Protein AF-A0A135VUE6-F1 (afdb_monomer)

Mean predicted aligned error: 7.76 Å

Foldseek 3Di:
DDPCPDDDPQDKAFEQDFFLFWAFFWDDPDPVRHIYQAAALGFTQFTFHTGCQDPPPSGGDHRDITGGDAPQDKDWHKAFAAAPFKADQFFWWFSHVGPDGRHIGGDDDPDPPDPDCSRVRGTFFGFHDIGDHRDIDITIGRGPRDPDPDD

Nearest PDB structures (foldseek):
  8hdt-assembly1_G  TM=6.388E-01  e=6.327E-03  uncultured cyanophage
  7kmx-assembly1_a-60  TM=5.710E-01  e=3.292E-02  Vibrio phage XM1
  8phs-assembly1_AM  TM=4.945E-01  e=9.823E-03  Borreliella burgdorferi B31
  9b40-assembly1_M  TM=5.211E-01  e=6.368E-02  Pseudomonas virus Pa193

Radius of gyration: 15.14 Å; Cα contacts (8 Å, |Δi|>4): 408; chains: 1; bounding box: 43×34×40 Å

Structure (mmCIF, N/CA/C/O backbone):
data_AF-A0A135VUE6-F1
#
_entry.id   AF-A0A135VUE6-F1
#
loop_
_atom_site.group_PDB
_atom_site.id
_atom_site.type_symbol
_atom_site.label_atom_id
_atom_site.label_alt_id
_atom_site.label_comp_id
_atom_site.label_asym_id
_atom_site.label_entity_id
_atom_site.label_seq_id
_atom_site.pdbx_PDB_ins_code
_atom_site.Cartn_x
_atom_site.Cartn_y
_atom_site.Cartn_z
_atom_site.occupancy
_atom_site.B_iso_or_equiv
_atom_site.auth_seq_id
_atom_site.auth_comp_id
_atom_site.auth_asym_id
_atom_site.auth_atom_id
_atom_site.pdbx_PDB_model_num
ATOM 1 N N . MET A 1 1 ? 25.729 13.513 22.374 1.00 34.44 1 MET A N 1
ATOM 2 C CA . MET A 1 1 ? 24.626 12.578 22.681 1.00 34.44 1 MET A CA 1
ATOM 3 C C . MET A 1 1 ? 23.821 12.394 21.404 1.00 34.44 1 MET A C 1
ATOM 5 O O . MET A 1 1 ? 22.929 13.186 21.144 1.00 34.44 1 MET A O 1
ATOM 9 N N . SER A 1 2 ? 24.222 11.461 20.534 1.00 37.50 2 SER A N 1
ATOM 10 C CA . SER A 1 2 ? 23.448 11.138 19.331 1.00 37.50 2 SER A CA 1
ATOM 11 C C . SER A 1 2 ? 22.332 10.191 19.747 1.00 37.50 2 SER A C 1
ATOM 13 O O . SER A 1 2 ? 22.606 9.055 20.133 1.00 37.50 2 SER A O 1
ATOM 15 N N . GLU A 1 3 ? 21.091 10.656 19.720 1.00 40.81 3 GLU A N 1
ATOM 16 C CA . GLU A 1 3 ? 19.952 9.767 19.892 1.00 40.81 3 GLU A CA 1
ATOM 17 C C . GLU A 1 3 ? 19.967 8.751 18.749 1.00 40.81 3 GLU A C 1
ATOM 19 O O . GLU A 1 3 ? 19.882 9.099 17.568 1.00 40.81 3 GLU A O 1
ATOM 24 N N . VAL A 1 4 ? 20.128 7.481 19.112 1.00 40.72 4 VAL A N 1
ATOM 25 C CA . VAL A 1 4 ? 19.916 6.338 18.230 1.00 40.72 4 VAL A CA 1
ATOM 26 C C . VAL A 1 4 ? 18.436 6.359 17.839 1.00 40.72 4 VAL A C 1
ATOM 28 O O . VAL A 1 4 ? 17.591 5.790 18.519 1.00 40.72 4 VAL A O 1
ATOM 31 N N . ARG A 1 5 ? 18.097 7.053 16.746 1.00 43.50 5 ARG A N 1
ATOM 32 C CA . ARG A 1 5 ? 16.767 7.017 16.107 1.00 43.50 5 ARG A CA 1
ATOM 33 C C . ARG A 1 5 ? 16.573 5.700 15.351 1.00 43.50 5 ARG A C 1
ATOM 35 O O . ARG A 1 5 ? 16.382 5.688 14.139 1.00 43.50 5 ARG A O 1
ATOM 42 N N . GLY A 1 6 ? 16.706 4.580 16.051 1.00 42.84 6 GLY A N 1
ATOM 43 C CA . GLY 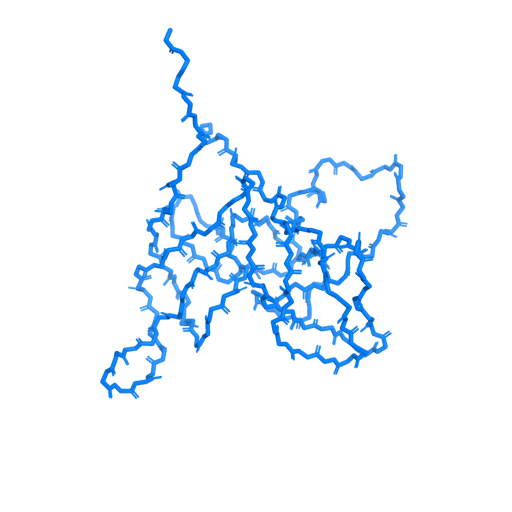A 1 6 ? 16.897 3.282 15.413 1.00 42.84 6 GLY A CA 1
ATOM 44 C C . GLY A 1 6 ? 16.404 2.104 16.233 1.00 42.84 6 GLY A C 1
ATOM 45 O O . GLY A 1 6 ? 17.160 1.162 16.402 1.00 42.84 6 GLY A O 1
ATOM 46 N N . ALA A 1 7 ? 15.177 2.167 16.749 1.00 37.31 7 ALA A N 1
ATOM 47 C CA . ALA A 1 7 ? 14.288 1.029 17.015 1.00 37.31 7 ALA A CA 1
ATOM 48 C C . ALA A 1 7 ? 12.977 1.583 17.611 1.00 37.31 7 ALA A C 1
ATOM 50 O O . ALA A 1 7 ? 13.015 2.491 18.426 1.00 37.31 7 ALA A O 1
ATOM 51 N N . ASP A 1 8 ? 11.822 1.064 17.193 1.00 45.06 8 ASP A N 1
ATOM 52 C CA . ASP A 1 8 ? 10.515 1.232 17.867 1.00 45.06 8 ASP A CA 1
ATOM 53 C C . ASP A 1 8 ? 9.666 2.508 17.721 1.00 45.06 8 ASP A C 1
ATOM 55 O O . ASP A 1 8 ? 8.671 2.647 18.426 1.00 45.06 8 ASP A O 1
ATOM 59 N N . SER A 1 9 ? 9.872 3.378 16.731 1.00 51.47 9 SER A N 1
ATOM 60 C CA . SER A 1 9 ? 8.831 4.380 16.413 1.00 51.47 9 SER A CA 1
ATOM 61 C C . SER A 1 9 ? 7.711 3.776 15.552 1.00 51.47 9 SER A C 1
ATOM 63 O O . SER A 1 9 ? 7.614 4.067 14.360 1.00 51.47 9 SER A O 1
ATOM 65 N N . ASN A 1 10 ? 6.897 2.884 16.126 1.00 61.53 10 ASN A N 1
ATOM 66 C CA . ASN A 1 10 ? 5.542 2.666 15.613 1.00 61.53 10 ASN A CA 1
ATOM 67 C C . ASN A 1 10 ? 4.742 3.900 16.031 1.00 61.53 10 ASN A C 1
ATOM 69 O O . ASN A 1 10 ? 4.389 4.053 17.196 1.00 61.53 10 ASN A O 1
ATOM 73 N N . GLU A 1 11 ? 4.561 4.831 15.104 1.00 77.31 11 GLU A N 1
ATOM 74 C CA . GLU A 1 11 ? 3.800 6.047 15.370 1.00 77.31 11 GLU A CA 1
ATOM 75 C C . GLU A 1 11 ? 2.311 5.725 15.242 1.00 77.31 11 GLU A C 1
ATOM 77 O O . GLU A 1 11 ? 1.910 5.144 14.237 1.00 77.31 11 GLU A O 1
ATOM 82 N N . SER A 1 12 ? 1.508 6.064 16.252 1.00 80.56 12 SER A N 1
ATOM 83 C CA . SER A 1 12 ? 0.046 5.994 16.149 1.00 80.56 12 SER A CA 1
ATOM 84 C C . SER A 1 12 ? -0.465 7.299 15.548 1.00 80.56 12 SER A C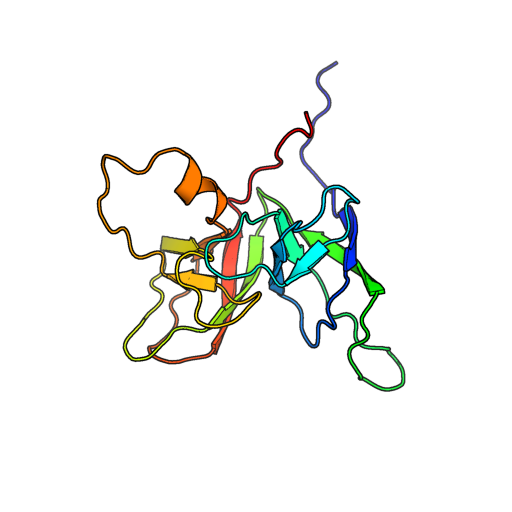 1
ATOM 86 O O . SER A 1 12 ? -0.071 8.376 15.999 1.00 80.56 12 SER A O 1
ATOM 88 N N . ARG A 1 13 ? -1.300 7.212 14.513 1.00 85.25 13 ARG A N 1
ATOM 89 C CA . ARG A 1 13 ? -1.931 8.360 13.845 1.00 85.25 13 ARG A CA 1
ATOM 90 C C . ARG A 1 13 ? -3.390 8.041 13.569 1.00 85.25 13 ARG A C 1
ATOM 92 O O . ARG A 1 13 ? -3.703 6.904 13.229 1.00 85.25 13 ARG A O 1
ATOM 99 N N . GLU A 1 14 ? -4.264 9.033 13.671 1.00 88.75 14 GLU A N 1
ATOM 100 C CA . GLU A 1 14 ? -5.653 8.894 13.231 1.00 88.75 14 GLU A CA 1
ATOM 101 C C . GLU A 1 14 ? -5.709 8.699 11.711 1.00 88.75 14 GLU A C 1
ATOM 103 O O . GLU A 1 14 ? -5.068 9.442 10.964 1.00 88.75 14 GLU A O 1
ATOM 108 N N . CYS A 1 15 ? -6.441 7.676 11.273 1.00 87.25 15 CYS A N 1
ATOM 109 C CA . CYS A 1 15 ? -6.675 7.341 9.878 1.00 87.25 15 CYS A CA 1
ATOM 110 C C . CYS A 1 15 ? -8.099 7.724 9.488 1.00 87.25 15 CYS A C 1
ATOM 112 O O . CYS A 1 15 ? -9.037 7.144 10.032 1.00 87.25 15 CYS A O 1
ATOM 114 N N . SER A 1 16 ? -8.267 8.624 8.518 1.00 91.31 16 SER A N 1
ATOM 115 C CA . SER A 1 16 ? -9.596 9.007 8.013 1.00 91.31 16 SER A CA 1
ATOM 116 C C . SER A 1 16 ? -10.265 7.910 7.176 1.00 91.31 16 SER A C 1
ATOM 118 O O . SER A 1 16 ? -11.463 7.960 6.914 1.00 91.31 16 SER A O 1
ATOM 120 N N . ASP A 1 17 ? -9.511 6.886 6.768 1.00 90.25 17 ASP A N 1
ATOM 121 C CA . ASP A 1 17 ? -10.025 5.755 6.002 1.00 90.25 17 ASP A CA 1
ATOM 122 C C . ASP A 1 17 ? -10.292 4.524 6.867 1.00 90.25 17 ASP A C 1
ATOM 124 O O . ASP A 1 17 ? -9.491 4.145 7.725 1.00 90.25 17 ASP A O 1
ATOM 128 N N . ALA A 1 18 ? -11.366 3.809 6.532 1.00 89.62 18 ALA A N 1
ATOM 129 C CA . ALA A 1 18 ? -11.607 2.462 7.028 1.00 89.62 18 ALA A CA 1
ATOM 130 C C . ALA A 1 18 ? -10.612 1.465 6.398 1.00 89.62 18 ALA A C 1
ATOM 132 O O . ALA A 1 18 ? -10.613 1.222 5.182 1.00 89.62 18 ALA A O 1
ATOM 133 N N . LEU A 1 19 ? -9.762 0.865 7.234 1.00 89.69 19 LEU A N 1
ATOM 134 C CA . LEU A 1 19 ? -8.784 -0.147 6.843 1.00 89.69 19 LEU A CA 1
ATOM 135 C C . LEU A 1 19 ? -9.307 -1.537 7.208 1.00 89.69 19 LEU A C 1
ATOM 137 O O . LEU A 1 19 ? -9.319 -1.948 8.366 1.00 89.69 19 LEU A O 1
ATOM 141 N N . ASP A 1 20 ? -9.715 -2.300 6.207 1.00 88.44 20 ASP A N 1
ATOM 142 C CA . ASP A 1 20 ? -10.226 -3.666 6.337 1.00 88.44 20 ASP A CA 1
ATOM 143 C C . ASP A 1 20 ? -9.129 -4.728 6.502 1.00 88.44 20 ASP A C 1
ATOM 145 O O . ASP A 1 20 ? -9.415 -5.868 6.880 1.00 88.44 20 ASP A O 1
ATOM 149 N N . ALA A 1 21 ? -7.876 -4.358 6.274 1.00 90.06 21 ALA A N 1
ATOM 150 C CA . ALA A 1 21 ? -6.711 -5.221 6.374 1.00 90.06 21 ALA A CA 1
ATOM 151 C C . ALA A 1 21 ? -5.476 -4.417 6.806 1.00 90.06 21 ALA A C 1
ATOM 153 O O . ALA A 1 21 ? -5.496 -3.188 6.862 1.00 90.06 21 ALA A O 1
ATOM 154 N N . GLU A 1 22 ? -4.401 -5.127 7.130 1.00 89.44 22 GLU A N 1
ATOM 155 C CA . GLU A 1 22 ? -3.077 -4.535 7.317 1.00 89.44 22 GLU A CA 1
ATOM 156 C C . GLU A 1 22 ? -2.392 -4.246 5.973 1.00 89.44 22 GLU A C 1
ATOM 158 O O . GLU A 1 22 ? -2.850 -4.679 4.912 1.00 89.44 22 GLU A O 1
ATOM 163 N N . GLY A 1 23 ? -1.274 -3.524 6.027 1.00 90.75 23 GLY A N 1
ATOM 164 C CA . GLY A 1 23 ? -0.374 -3.326 4.896 1.00 90.75 23 GLY A CA 1
ATOM 165 C C . GLY A 1 23 ? -0.772 -2.212 3.932 1.00 90.75 23 GLY A C 1
ATOM 166 O O . GLY A 1 23 ? -0.061 -1.989 2.955 1.00 90.75 23 GLY A O 1
ATOM 167 N N . TYR A 1 24 ? -1.869 -1.493 4.178 1.00 94.00 24 TYR A N 1
ATOM 168 C CA . TYR A 1 24 ? -2.237 -0.348 3.345 1.00 94.00 24 TYR A CA 1
ATOM 169 C C . TYR A 1 24 ? -1.157 0.730 3.376 1.00 94.00 24 TYR A C 1
ATOM 171 O O . TYR A 1 24 ? -0.674 1.116 4.440 1.00 94.00 24 TYR A O 1
ATOM 179 N N . VAL A 1 25 ? -0.792 1.237 2.202 1.00 93.38 25 VAL A N 1
ATOM 180 C CA . VAL A 1 25 ? 0.115 2.375 2.071 1.00 93.38 25 VAL A CA 1
ATOM 181 C C . VAL A 1 25 ? -0.628 3.641 2.480 1.00 93.38 25 VAL A C 1
ATOM 183 O O . VAL A 1 25 ? -1.701 3.939 1.957 1.00 93.38 25 VAL A O 1
ATOM 186 N N . LEU A 1 26 ? -0.050 4.392 3.409 1.00 92.62 26 LEU A N 1
ATOM 187 C CA . LEU A 1 26 ? -0.636 5.599 3.970 1.00 92.62 26 LEU A CA 1
ATOM 188 C C . LEU A 1 26 ? 0.069 6.840 3.430 1.00 92.62 26 LEU A C 1
ATOM 190 O O . LEU A 1 26 ? 1.300 6.889 3.357 1.00 92.62 26 LEU A O 1
ATOM 194 N N . GLY A 1 27 ? -0.722 7.843 3.067 1.00 90.44 27 GLY A N 1
ATOM 195 C CA . GLY A 1 27 ? -0.278 9.206 2.796 1.00 90.44 27 GLY A CA 1
ATOM 196 C C . GLY A 1 27 ? -0.711 10.150 3.916 1.00 90.44 27 GLY A C 1
ATOM 197 O O . GLY A 1 27 ? -1.533 9.796 4.760 1.00 90.44 27 GLY A O 1
ATOM 198 N N . MET A 1 28 ? -0.163 11.362 3.904 1.00 87.81 28 MET A N 1
ATOM 199 C CA . MET A 1 28 ? -0.659 12.489 4.697 1.00 87.81 28 MET A CA 1
ATOM 200 C C . MET A 1 28 ? -1.192 13.540 3.727 1.00 87.81 28 MET A C 1
ATOM 202 O O . MET A 1 28 ? -0.404 14.353 3.243 1.00 87.81 28 MET A O 1
ATOM 206 N N . PRO A 1 29 ? -2.482 13.469 3.356 1.00 79.19 29 PRO A N 1
ATOM 207 C CA . PRO A 1 29 ? -3.062 14.428 2.422 1.00 79.19 29 PRO A CA 1
ATOM 208 C C . PRO A 1 29 ? -3.128 15.836 3.027 1.00 79.19 29 PRO A C 1
ATOM 210 O O . PRO A 1 29 ? -2.941 16.814 2.307 1.00 79.19 29 PRO A O 1
ATOM 213 N N . ASP A 1 30 ? -3.307 15.925 4.347 1.00 76.69 30 ASP A N 1
ATOM 214 C CA . ASP A 1 30 ? -3.500 17.179 5.065 1.00 76.69 30 ASP A CA 1
ATOM 215 C C . ASP A 1 30 ? -2.354 17.477 6.039 1.00 76.69 30 ASP A C 1
ATOM 217 O O . ASP A 1 30 ? -1.774 16.587 6.668 1.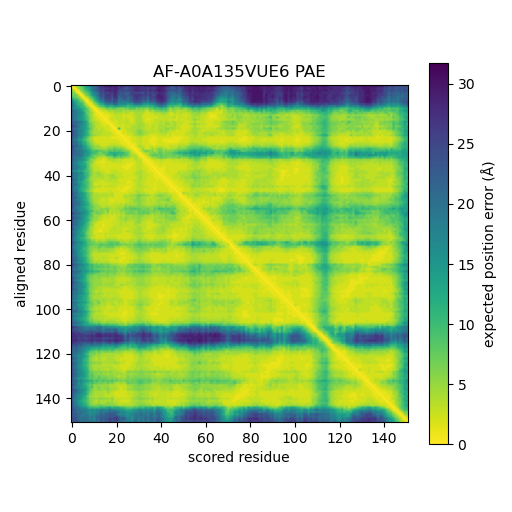00 76.69 30 ASP A O 1
ATOM 221 N N . ALA A 1 31 ? -2.083 18.768 6.249 1.00 72.62 31 ALA A N 1
ATOM 222 C CA . ALA A 1 31 ? -1.107 19.243 7.234 1.00 72.62 31 ALA A CA 1
ATOM 223 C C . ALA A 1 31 ? -1.544 19.006 8.695 1.00 72.62 31 ALA A C 1
ATOM 225 O O . ALA A 1 31 ? -0.731 19.123 9.609 1.00 72.62 31 ALA A O 1
ATOM 226 N N . ASN A 1 32 ? -2.809 18.633 8.916 1.00 75.00 32 ASN A N 1
ATOM 227 C CA . ASN A 1 32 ? -3.373 18.343 10.239 1.00 75.00 32 ASN A CA 1
ATOM 228 C C . ASN A 1 32 ? -2.815 17.052 10.853 1.00 75.00 32 ASN A C 1
ATOM 230 O O . ASN A 1 32 ? -3.073 16.753 12.015 1.00 75.00 32 ASN A O 1
ATOM 234 N N . GLY A 1 33 ? -2.045 16.280 10.081 1.00 79.31 33 GLY A N 1
ATOM 235 C CA . GLY A 1 33 ? -1.382 15.088 10.578 1.00 79.31 33 GLY A CA 1
ATOM 236 C C . GLY A 1 33 ? -2.275 13.853 10.655 1.00 79.31 33 GLY A C 1
ATOM 237 O O . GLY A 1 33 ? -1.853 12.880 11.275 1.00 79.31 33 GLY A O 1
ATOM 238 N N . ILE A 1 34 ? -3.450 13.886 10.026 1.00 86.31 34 ILE A N 1
ATOM 239 C CA . ILE A 1 34 ? -4.324 12.728 9.809 1.00 86.31 34 ILE A CA 1
ATOM 240 C C . ILE A 1 34 ? -3.789 11.948 8.603 1.00 86.31 34 ILE A C 1
ATOM 242 O O . ILE A 1 34 ? -3.408 12.535 7.586 1.00 86.31 34 ILE A O 1
ATOM 246 N N . VAL A 1 35 ? -3.710 10.624 8.730 1.00 90.31 35 VAL A N 1
ATOM 247 C CA . VAL A 1 35 ? -3.291 9.736 7.640 1.00 90.31 35 VAL A CA 1
ATOM 248 C C . VAL A 1 35 ? -4.501 9.201 6.882 1.00 90.31 35 VAL A C 1
ATOM 250 O O . VAL A 1 35 ? -5.595 9.093 7.419 1.00 90.31 35 VAL A O 1
ATOM 253 N N . ALA A 1 36 ? -4.303 8.850 5.619 1.00 92.44 36 ALA A N 1
ATOM 254 C CA . ALA A 1 36 ? -5.327 8.250 4.767 1.00 92.44 36 ALA A CA 1
ATOM 255 C C . ALA A 1 36 ? -4.677 7.221 3.838 1.00 92.44 36 ALA A C 1
ATOM 257 O O . ALA A 1 36 ? -3.451 7.225 3.665 1.00 92.44 36 ALA A O 1
ATOM 258 N N . LYS A 1 37 ? -5.469 6.357 3.200 1.00 93.19 37 LYS A N 1
ATOM 259 C CA . LYS A 1 37 ? -5.010 5.514 2.092 1.00 93.19 37 LYS A CA 1
ATOM 260 C C . LYS A 1 37 ? -4.354 6.412 1.050 1.00 93.19 37 LYS A C 1
ATOM 262 O O . LYS A 1 37 ? -4.933 7.379 0.562 1.00 93.19 37 LYS A O 1
ATOM 267 N N . CYS A 1 38 ? -3.106 6.099 0.723 1.00 92.81 38 CYS A N 1
ATOM 268 C CA . CYS A 1 38 ? -2.328 6.902 -0.204 1.00 92.81 38 CYS A CA 1
ATOM 269 C C . CYS A 1 38 ? -2.993 6.867 -1.589 1.00 92.81 38 CYS A C 1
ATOM 271 O O . CYS A 1 38 ? -3.263 5.787 -2.124 1.00 92.81 38 CYS A O 1
ATOM 273 N N . ALA A 1 39 ? -3.279 8.039 -2.154 1.00 91.81 39 ALA A N 1
ATOM 274 C CA . ALA A 1 39 ? -3.781 8.151 -3.517 1.00 91.81 39 ALA A CA 1
ATOM 275 C C . ALA A 1 39 ? -2.685 7.789 -4.534 1.00 91.81 39 ALA A C 1
ATOM 277 O O . ALA A 1 39 ? -1.492 7.783 -4.215 1.00 91.81 39 ALA A O 1
ATOM 278 N N . ALA A 1 40 ? -3.085 7.501 -5.773 1.00 90.12 40 ALA A N 1
ATOM 279 C CA . ALA A 1 40 ? -2.127 7.333 -6.859 1.00 90.12 40 ALA A CA 1
ATOM 280 C C . ALA A 1 40 ? -1.269 8.601 -7.016 1.00 90.12 40 ALA A C 1
ATOM 282 O O . ALA A 1 40 ? -1.762 9.717 -6.856 1.00 90.12 40 ALA A O 1
ATOM 283 N N . ASP A 1 41 ? 0.024 8.407 -7.277 1.00 87.88 41 ASP A N 1
ATOM 284 C CA . ASP A 1 41 ? 1.028 9.467 -7.462 1.00 87.88 41 ASP A CA 1
ATOM 285 C C . ASP A 1 41 ? 1.262 10.380 -6.240 1.00 87.88 41 ASP A C 1
ATOM 287 O O . ASP A 1 41 ? 2.057 11.321 -6.307 1.00 87.88 41 ASP A O 1
ATOM 291 N N . ALA A 1 42 ? 0.625 10.090 -5.101 1.00 87.94 42 ALA A N 1
ATOM 292 C CA . ALA A 1 42 ? 0.777 10.867 -3.881 1.00 87.94 42 ALA A CA 1
ATOM 293 C C . ALA A 1 42 ? 2.047 10.499 -3.100 1.00 87.94 42 ALA A C 1
ATOM 295 O O . ALA A 1 42 ? 2.671 9.447 -3.281 1.00 87.94 42 ALA A O 1
ATOM 296 N N . GLN A 1 43 ? 2.430 11.400 -2.195 1.00 87.94 43 GLN A N 1
ATOM 297 C CA . GLN A 1 43 ? 3.546 11.169 -1.291 1.00 87.94 43 GLN A CA 1
ATOM 298 C C . GLN A 1 43 ? 3.189 10.087 -0.266 1.00 87.94 43 GLN A C 1
ATOM 300 O O . GLN A 1 43 ? 2.187 10.173 0.448 1.00 87.94 43 GLN A O 1
ATOM 305 N N . VAL A 1 44 ? 4.067 9.094 -0.168 1.00 90.19 44 VAL A N 1
ATOM 306 C CA . VAL A 1 44 ? 3.970 8.017 0.807 1.00 90.19 44 VAL A CA 1
ATOM 307 C C . VAL A 1 44 ? 4.518 8.500 2.143 1.00 90.19 44 VAL A C 1
ATOM 309 O O . VAL A 1 44 ? 5.616 9.053 2.225 1.00 90.19 44 VAL A O 1
ATOM 312 N N . TYR A 1 45 ? 3.748 8.264 3.200 1.00 88.25 45 TYR A N 1
ATOM 313 C CA . TYR A 1 45 ? 4.143 8.540 4.576 1.00 88.25 45 TYR A CA 1
ATOM 314 C C . TYR A 1 45 ? 4.600 7.272 5.308 1.00 88.25 45 TYR A C 1
ATOM 316 O O . TYR A 1 45 ? 5.600 7.287 6.027 1.00 88.25 45 TYR A O 1
ATOM 324 N N . GLY A 1 46 ? 3.896 6.158 5.107 1.00 89.38 46 GLY A N 1
ATOM 325 C CA . GLY A 1 46 ? 4.201 4.891 5.765 1.00 89.38 46 GLY A CA 1
ATOM 326 C C . GLY A 1 46 ? 3.228 3.786 5.380 1.00 89.38 46 GLY A C 1
ATOM 327 O O . GLY A 1 46 ? 2.531 3.888 4.375 1.00 89.38 46 GLY A O 1
ATOM 328 N N . VAL A 1 47 ? 3.195 2.720 6.175 1.00 92.00 47 VAL A N 1
ATOM 329 C CA . VAL A 1 47 ? 2.331 1.553 5.948 1.00 92.00 47 VAL A CA 1
ATOM 330 C C . VAL A 1 47 ? 1.553 1.226 7.217 1.00 92.00 47 VAL A C 1
ATOM 332 O O . VAL A 1 47 ? 2.125 1.210 8.305 1.00 92.00 47 VAL A O 1
ATOM 335 N N . ALA A 1 48 ? 0.261 0.943 7.087 1.00 91.50 48 ALA A N 1
ATOM 336 C CA . ALA A 1 48 ? -0.589 0.534 8.1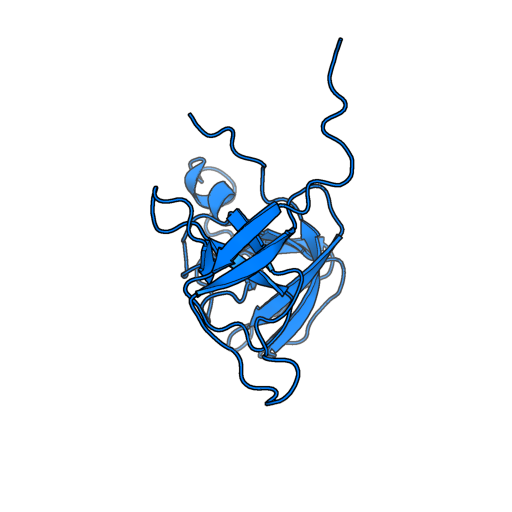94 1.00 91.50 48 ALA A CA 1
ATOM 337 C C . ALA A 1 48 ? -0.157 -0.834 8.742 1.00 91.50 48 ALA A C 1
ATOM 339 O O . ALA A 1 48 ? -0.164 -1.838 8.030 1.00 91.50 48 ALA A O 1
ATOM 340 N N . GLN A 1 49 ? 0.185 -0.889 10.027 1.00 88.69 49 GLN A N 1
ATOM 341 C CA . GLN A 1 49 ? 0.569 -2.124 10.708 1.00 88.69 49 GLN A CA 1
ATOM 342 C C . GLN A 1 49 ? -0.622 -3.063 10.931 1.00 88.69 49 GLN A C 1
ATOM 344 O O . GLN A 1 49 ? -0.433 -4.269 11.028 1.00 88.69 49 GLN A O 1
ATOM 349 N N . LYS A 1 50 ? -1.834 -2.515 11.081 1.00 86.50 50 LYS A N 1
ATOM 350 C CA . LYS A 1 50 ? -3.057 -3.261 11.407 1.00 86.50 50 LYS A CA 1
ATOM 351 C C . LYS A 1 50 ? -4.277 -2.642 10.725 1.00 86.50 50 LYS A C 1
ATOM 353 O O . LYS A 1 50 ? -4.248 -1.479 10.333 1.00 86.50 50 LYS A O 1
ATOM 358 N N . SER A 1 51 ? -5.348 -3.428 10.634 1.00 89.25 51 SER A N 1
ATOM 359 C CA . SER A 1 51 ? -6.685 -2.970 10.239 1.00 89.25 51 SER A CA 1
ATOM 360 C C . SER A 1 51 ? -7.339 -2.109 11.323 1.00 89.25 51 SER A C 1
ATOM 362 O O . SER A 1 51 ? -7.076 -2.320 12.507 1.00 89.25 51 SER A O 1
ATOM 364 N N . THR A 1 52 ? -8.304 -1.273 10.944 1.00 88.75 52 THR A N 1
ATOM 365 C CA . THR A 1 52 ? -9.192 -0.533 11.860 1.00 88.75 52 THR A CA 1
ATOM 366 C C . THR A 1 52 ? -10.487 -1.294 12.164 1.00 88.75 52 THR A C 1
ATOM 368 O O . THR A 1 52 ? -11.509 -0.706 12.515 1.00 88.75 52 THR A O 1
ATOM 371 N N . LYS A 1 53 ? -10.475 -2.622 12.001 1.00 88.50 53 LYS A N 1
ATOM 372 C CA . LYS A 1 53 ? -11.635 -3.469 12.279 1.00 88.50 53 LYS A CA 1
ATOM 373 C C . LYS A 1 53 ? -11.993 -3.441 13.756 1.00 88.50 53 LYS A C 1
ATOM 375 O O . LYS A 1 53 ? -11.162 -3.746 14.612 1.00 88.50 53 LYS A O 1
ATOM 380 N N . HIS A 1 54 ? -13.256 -3.151 14.039 1.00 85.94 54 HIS A N 1
ATOM 381 C CA . HIS A 1 54 ? -13.789 -3.254 15.383 1.00 85.94 54 HIS A CA 1
ATOM 382 C C . HIS A 1 54 ? -13.772 -4.729 15.831 1.00 85.94 54 HIS A C 1
ATOM 384 O O . HIS A 1 54 ? -14.269 -5.598 15.107 1.00 85.94 54 HIS A O 1
ATOM 390 N N . PRO A 1 55 ? -13.233 -5.053 17.020 1.00 83.12 55 PRO A N 1
ATOM 391 C CA . PRO A 1 55 ? -12.946 -6.434 17.416 1.00 83.12 55 PRO A CA 1
ATOM 392 C C . PRO A 1 55 ? -14.195 -7.310 17.580 1.00 83.12 55 PRO A C 1
ATOM 394 O O . PRO A 1 55 ? -14.100 -8.528 17.481 1.00 83.12 55 PRO A O 1
ATOM 397 N N . ILE A 1 56 ? -15.358 -6.701 17.830 1.00 85.25 56 ILE A N 1
ATOM 398 C CA . ILE A 1 56 ? -16.622 -7.425 18.042 1.00 85.25 56 ILE A CA 1
ATOM 399 C C . ILE A 1 56 ? -17.402 -7.601 16.734 1.00 85.25 56 ILE A C 1
ATOM 401 O O . ILE A 1 56 ? -17.989 -8.652 16.506 1.00 85.25 56 ILE A O 1
ATOM 405 N N . THR A 1 57 ? -17.433 -6.577 15.877 1.00 87.81 57 THR A N 1
ATOM 406 C CA . THR A 1 57 ? -18.283 -6.573 14.672 1.00 87.81 57 THR A CA 1
ATOM 407 C C . THR A 1 57 ? -17.513 -7.000 13.426 1.00 87.81 57 THR A C 1
ATOM 409 O O . THR A 1 57 ? -18.124 -7.400 12.442 1.00 87.81 57 THR A O 1
ATOM 412 N N . GLY A 1 58 ? -16.178 -6.922 13.447 1.00 85.56 58 GLY A N 1
ATOM 413 C CA . GLY A 1 58 ? -15.321 -7.216 12.299 1.00 85.56 58 GLY A CA 1
ATOM 414 C C . GLY A 1 58 ? -15.376 -6.162 11.187 1.00 85.56 58 GLY A C 1
ATOM 415 O O . GLY A 1 58 ? -14.691 -6.320 10.174 1.00 85.56 58 GLY A O 1
ATOM 416 N N . THR A 1 59 ? -16.156 -5.093 11.363 1.00 90.25 59 THR A N 1
ATOM 417 C CA . THR A 1 59 ? -16.308 -4.005 10.393 1.00 90.25 59 THR A CA 1
ATOM 418 C C . THR A 1 59 ? -15.160 -3.015 10.532 1.00 90.25 59 THR A C 1
ATOM 420 O O . THR A 1 59 ? -14.801 -2.638 11.646 1.00 90.25 59 THR A O 1
ATOM 423 N N . ALA A 1 60 ? -14.572 -2.603 9.409 1.00 89.31 60 ALA A N 1
ATOM 424 C CA . ALA A 1 60 ? -13.558 -1.555 9.384 1.00 89.31 60 ALA A CA 1
ATOM 425 C C . ALA A 1 60 ? -14.199 -0.190 9.650 1.00 89.31 60 ALA A C 1
ATOM 427 O O . ALA A 1 60 ? -15.193 0.155 9.013 1.00 89.31 60 ALA A O 1
ATOM 428 N N . GLU A 1 61 ? -13.622 0.575 10.570 1.00 89.50 61 GLU A N 1
ATOM 429 C CA . GLU A 1 61 ? -14.114 1.901 10.945 1.00 89.50 61 GLU A CA 1
ATOM 430 C C . GLU A 1 61 ? -13.120 2.979 10.494 1.00 89.50 61 GLU A C 1
ATOM 432 O O . GLU A 1 61 ? -11.907 2.762 10.534 1.00 89.50 61 GLU A O 1
ATOM 437 N N . ALA A 1 62 ? -13.636 4.119 10.036 1.00 90.44 62 ALA A N 1
ATOM 438 C CA . ALA A 1 62 ? -12.850 5.326 9.788 1.00 90.44 62 ALA A CA 1
ATOM 439 C C . ALA A 1 62 ? -12.545 6.059 11.107 1.00 90.44 62 ALA A C 1
ATOM 441 O O . ALA A 1 62 ? -13.081 5.698 12.160 1.00 90.44 62 ALA A O 1
ATOM 442 N N . ASP A 1 63 ? -11.687 7.076 11.036 1.00 89.62 63 ASP A N 1
ATOM 443 C CA . ASP A 1 63 ? -11.309 7.966 12.141 1.00 89.62 63 ASP A CA 1
ATOM 444 C C . ASP A 1 63 ? -10.788 7.196 13.365 1.00 89.62 63 ASP A C 1
ATOM 446 O O . ASP A 1 63 ? -11.127 7.459 14.521 1.00 89.62 63 ASP A O 1
ATOM 450 N N . LYS A 1 64 ? -9.978 6.166 13.096 1.00 88.06 64 LYS A N 1
ATOM 451 C CA . LYS A 1 64 ? -9.331 5.342 14.123 1.00 88.06 64 LYS A CA 1
ATOM 452 C C . LYS A 1 64 ? -7.835 5.508 14.086 1.00 88.06 64 LYS A C 1
ATOM 454 O O . LYS A 1 64 ? -7.227 5.637 13.027 1.00 88.06 64 LYS A O 1
ATOM 459 N N . GLU A 1 65 ? -7.231 5.399 15.257 1.00 86.44 65 GLU A N 1
ATOM 460 C CA . GLU A 1 65 ? -5.788 5.315 15.368 1.00 86.44 65 GLU A CA 1
ATOM 461 C C . GLU A 1 65 ? -5.235 4.037 14.726 1.00 86.44 65 GLU A C 1
ATOM 463 O O . GLU A 1 65 ? -5.691 2.921 14.995 1.00 86.44 65 GLU A O 1
ATOM 468 N N . VAL A 1 66 ? -4.209 4.209 13.895 1.00 87.56 66 VAL A N 1
ATOM 469 C CA . VAL A 1 66 ? -3.466 3.131 13.246 1.00 87.56 66 VAL A CA 1
ATOM 470 C C . VAL A 1 66 ? -1.980 3.269 13.531 1.00 87.56 66 VAL A C 1
ATOM 472 O O . VAL A 1 66 ? -1.400 4.352 13.450 1.00 87.56 66 VAL A O 1
ATOM 475 N N . GLY A 1 67 ? -1.340 2.138 13.825 1.00 86.88 67 GLY A N 1
ATOM 476 C CA . GLY A 1 67 ? 0.114 2.070 13.894 1.00 86.88 67 GLY A CA 1
ATOM 477 C C . GLY A 1 67 ? 0.714 2.202 12.497 1.00 86.88 67 GLY A C 1
ATOM 478 O O . GLY A 1 67 ? 0.383 1.422 11.604 1.00 86.88 67 GLY A O 1
ATOM 479 N N . VAL A 1 68 ? 1.610 3.165 12.312 1.00 88.19 68 VAL A N 1
ATOM 480 C CA . VAL A 1 68 ? 2.294 3.435 11.048 1.00 88.19 68 VAL A CA 1
ATOM 481 C C . VAL A 1 68 ? 3.721 2.897 11.104 1.00 88.19 68 VAL A C 1
ATOM 483 O O . VAL A 1 68 ? 4.542 3.305 11.930 1.00 88.19 68 VAL A O 1
ATOM 486 N N . LEU A 1 69 ? 4.035 1.990 10.181 1.00 87.62 69 LEU A N 1
ATOM 487 C CA . LEU A 1 69 ? 5.382 1.493 9.929 1.00 87.62 69 LEU A CA 1
ATOM 488 C C . LEU A 1 69 ? 6.106 2.415 8.947 1.00 87.62 69 LEU A C 1
ATOM 490 O O . LEU A 1 69 ? 5.565 2.789 7.905 1.00 87.62 69 LEU A O 1
ATOM 494 N N . ARG A 1 70 ? 7.360 2.741 9.264 1.00 84.25 70 ARG A N 1
ATOM 495 C CA . ARG A 1 70 ? 8.257 3.546 8.423 1.00 84.25 70 ARG A CA 1
ATOM 496 C C . ARG A 1 70 ? 9.618 2.879 8.270 1.00 84.25 70 ARG A C 1
ATOM 498 O O . ARG A 1 70 ? 9.954 1.968 9.031 1.00 84.25 70 ARG A O 1
ATOM 505 N N . ALA A 1 71 ? 10.382 3.328 7.277 1.00 81.38 71 ALA A N 1
ATOM 506 C CA . ALA A 1 71 ? 11.720 2.817 7.024 1.00 81.38 71 ALA A CA 1
ATOM 507 C C . ALA A 1 71 ? 12.702 3.150 8.167 1.00 81.38 71 ALA A C 1
ATOM 509 O O . ALA A 1 71 ? 12.519 4.159 8.854 1.00 81.38 71 ALA A O 1
ATOM 510 N N . PRO A 1 72 ? 13.777 2.356 8.330 1.00 76.19 72 PRO A N 1
ATOM 511 C CA . PRO A 1 72 ? 14.042 1.075 7.666 1.00 76.19 72 PRO A CA 1
ATOM 512 C C . PRO A 1 72 ? 13.416 -0.096 8.451 1.00 76.19 72 PRO A C 1
ATOM 514 O O . PRO A 1 72 ? 13.880 -0.444 9.534 1.00 76.19 72 PRO A O 1
ATOM 517 N N . LYS A 1 73 ? 12.362 -0.725 7.910 1.00 83.50 73 LYS A N 1
ATOM 518 C CA . LYS A 1 73 ? 11.699 -1.907 8.498 1.00 83.50 73 LYS A CA 1
ATOM 519 C C . LYS A 1 73 ? 11.197 -2.847 7.401 1.00 83.50 73 LYS A C 1
ATOM 521 O O . LYS A 1 73 ? 10.931 -2.415 6.280 1.00 83.50 73 LYS A O 1
ATOM 526 N N . PHE A 1 74 ? 11.045 -4.126 7.733 1.00 88.69 74 PHE A N 1
ATOM 527 C CA . PHE A 1 74 ? 10.307 -5.074 6.899 1.00 88.69 74 PHE A CA 1
ATOM 528 C C . PHE A 1 74 ? 8.810 -4.921 7.162 1.00 88.69 74 PHE A C 1
ATOM 530 O O . PHE A 1 74 ? 8.402 -4.801 8.317 1.00 88.69 74 PHE A O 1
ATOM 537 N N . ALA A 1 75 ? 8.000 -4.954 6.108 1.00 90.38 75 ALA A N 1
ATOM 538 C CA . ALA A 1 75 ? 6.549 -4.900 6.228 1.00 90.38 75 ALA A CA 1
ATOM 539 C C . ALA A 1 75 ? 5.870 -5.777 5.174 1.00 90.38 75 ALA A C 1
ATOM 541 O O . ALA A 1 75 ? 6.433 -6.035 4.106 1.00 90.38 75 ALA A O 1
ATOM 542 N N . MET A 1 76 ? 4.654 -6.217 5.495 1.00 93.12 76 MET A N 1
ATOM 543 C CA . MET A 1 76 ? 3.693 -6.683 4.502 1.00 93.12 76 MET A CA 1
ATOM 544 C C . MET A 1 76 ? 2.959 -5.462 3.965 1.00 93.12 76 MET A C 1
ATOM 546 O O . MET A 1 76 ? 2.446 -4.664 4.746 1.00 93.12 76 MET A O 1
ATOM 550 N N . VAL A 1 77 ? 2.940 -5.304 2.647 1.00 94.12 77 VAL A N 1
ATOM 551 C CA . VAL A 1 77 ? 2.318 -4.164 1.973 1.00 94.12 77 VAL A CA 1
ATOM 552 C C . VAL A 1 77 ? 1.247 -4.664 1.022 1.00 94.12 77 VAL A C 1
ATOM 554 O O . VAL A 1 77 ? 1.448 -5.657 0.324 1.00 94.12 77 VAL A O 1
ATOM 557 N N . GLN A 1 78 ? 0.110 -3.977 1.001 1.00 95.81 78 GLN A N 1
ATOM 558 C CA . GLN A 1 78 ? -0.961 -4.233 0.053 1.00 95.81 78 GLN A CA 1
ATOM 559 C C . GLN A 1 78 ? -0.502 -3.850 -1.346 1.00 95.81 78 GLN A C 1
ATOM 561 O O . GLN A 1 78 ? -0.048 -2.729 -1.578 1.00 95.81 78 GLN A O 1
ATOM 566 N N . TYR A 1 79 ? -0.648 -4.775 -2.284 1.00 95.31 79 TYR A N 1
ATOM 567 C CA . TYR A 1 79 ? -0.400 -4.537 -3.693 1.00 95.31 79 TYR A CA 1
ATOM 568 C C . TYR A 1 79 ? -1.653 -4.821 -4.516 1.00 95.31 79 TYR A C 1
ATOM 570 O O . TYR A 1 79 ? -2.483 -5.667 -4.171 1.00 95.31 79 TYR A O 1
AT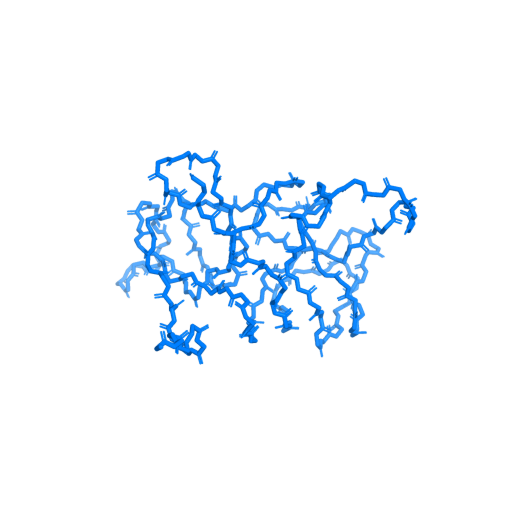OM 578 N N . ASN A 1 80 ? -1.773 -4.100 -5.624 1.00 94.38 80 ASN A N 1
ATOM 579 C CA . ASN A 1 80 ? -2.771 -4.348 -6.651 1.00 94.38 80 ASN A CA 1
ATOM 580 C C . ASN A 1 80 ? -2.111 -4.110 -8.009 1.00 94.38 80 ASN A C 1
ATOM 582 O O . ASN A 1 80 ? -1.950 -2.967 -8.446 1.00 94.38 80 ASN A O 1
ATOM 586 N N . ASN A 1 81 ? -1.692 -5.203 -8.639 1.00 88.19 81 ASN A N 1
ATOM 587 C CA . ASN A 1 81 ? -1.079 -5.161 -9.953 1.00 88.19 81 ASN A CA 1
ATOM 588 C C . ASN A 1 81 ? -2.174 -5.225 -11.017 1.00 88.19 81 ASN A C 1
ATOM 590 O O . ASN A 1 81 ? -3.042 -6.096 -10.976 1.00 88.19 81 ASN A O 1
ATOM 594 N N . GLY A 1 82 ? -2.120 -4.307 -11.974 1.00 83.81 82 GLY A N 1
ATOM 595 C CA . GLY A 1 82 ? -3.082 -4.201 -13.056 1.00 83.81 82 GLY A CA 1
ATOM 596 C C . GLY A 1 82 ? -2.952 -5.336 -14.071 1.00 83.81 82 GLY A C 1
ATOM 597 O O . GLY A 1 82 ? -2.245 -6.336 -13.887 1.00 83.81 82 GLY A O 1
ATOM 598 N N . VAL A 1 83 ? -3.660 -5.191 -15.188 1.00 87.50 83 VAL A N 1
ATOM 599 C CA . VAL A 1 83 ? -3.646 -6.195 -16.258 1.00 87.50 83 VAL A CA 1
ATOM 600 C C . VAL A 1 83 ? -2.234 -6.321 -16.846 1.00 87.50 83 VAL A C 1
ATOM 602 O O . VAL A 1 83 ? -1.685 -5.344 -17.343 1.00 87.50 83 VAL A O 1
ATOM 605 N N . GLY A 1 84 ? -1.649 -7.523 -16.786 1.00 85.50 84 GLY A N 1
ATOM 606 C CA . GLY A 1 84 ? -0.310 -7.815 -17.322 1.00 85.50 84 GLY A CA 1
ATOM 607 C C . GLY A 1 84 ? 0.878 -7.381 -16.449 1.00 85.50 84 GLY A C 1
ATOM 608 O O . GLY A 1 84 ? 2.023 -7.579 -16.847 1.00 85.50 84 GLY A O 1
ATOM 609 N N . GLU A 1 85 ? 0.641 -6.824 -15.259 1.00 88.44 85 GLU A N 1
ATOM 610 C CA . GLU A 1 85 ? 1.696 -6.292 -14.383 1.00 88.44 85 GLU A CA 1
ATOM 611 C C . GLU A 1 85 ? 2.158 -7.335 -13.362 1.00 88.44 85 GLU A C 1
ATOM 613 O O . GLU A 1 85 ? 1.346 -7.864 -12.610 1.00 88.44 85 GLU A O 1
ATOM 618 N N . THR A 1 86 ? 3.457 -7.626 -13.305 1.00 91.75 86 THR A N 1
ATOM 61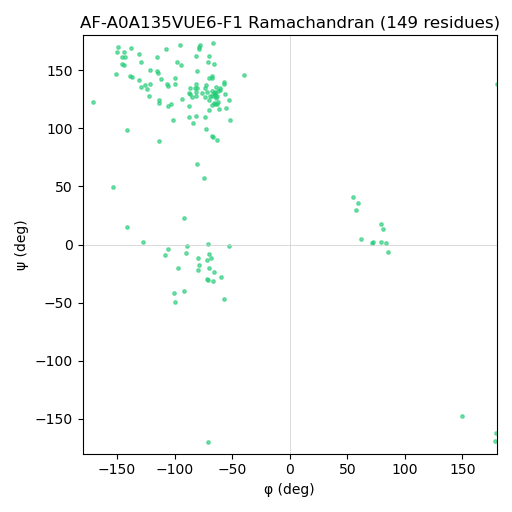9 C CA . THR A 1 86 ? 4.065 -8.479 -12.267 1.00 91.75 86 THR A CA 1
ATOM 620 C C . THR A 1 86 ? 4.635 -7.652 -11.118 1.00 91.75 86 THR A C 1
ATOM 622 O O . THR A 1 86 ? 4.714 -6.434 -11.201 1.00 91.75 86 THR A O 1
ATOM 625 N N . ILE A 1 87 ? 5.058 -8.322 -10.043 1.00 93.19 87 ILE A N 1
ATOM 626 C CA . ILE A 1 87 ? 6.111 -7.812 -9.155 1.00 93.19 87 ILE A CA 1
ATOM 627 C C . ILE A 1 87 ? 7.219 -8.858 -9.132 1.00 93.19 87 ILE A C 1
ATOM 629 O O . ILE A 1 87 ? 6.949 -10.025 -8.843 1.00 93.19 87 ILE A O 1
ATOM 633 N N . SER A 1 88 ? 8.457 -8.449 -9.396 1.00 93.94 88 SER A N 1
ATOM 634 C CA . SER A 1 88 ? 9.626 -9.320 -9.252 1.00 93.94 88 SER A CA 1
ATOM 635 C C . SER A 1 88 ? 10.331 -9.094 -7.913 1.00 93.94 88 SER A C 1
ATOM 637 O O . SER A 1 88 ? 10.225 -8.035 -7.293 1.00 93.94 88 SER A O 1
ATOM 639 N N . VAL A 1 89 ? 11.079 -10.099 -7.451 1.00 93.94 89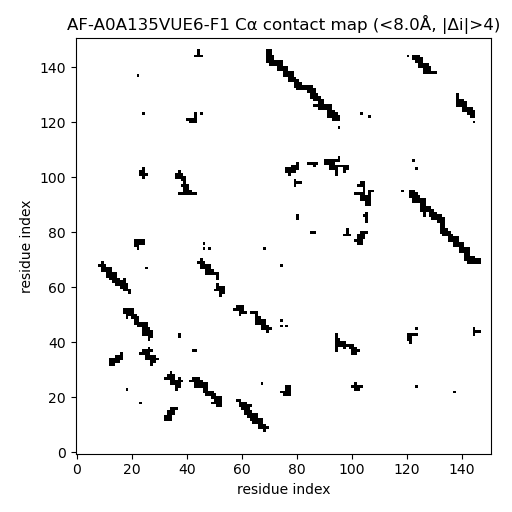 VAL A N 1
ATOM 640 C CA . VAL A 1 89 ? 11.964 -9.928 -6.289 1.00 93.94 89 VAL A CA 1
ATOM 641 C C . VAL A 1 89 ? 13.019 -8.872 -6.624 1.00 93.94 89 VAL A C 1
ATOM 643 O O . VAL A 1 89 ? 13.639 -8.929 -7.682 1.00 93.94 89 VAL A O 1
ATOM 646 N N . GLY A 1 90 ? 13.234 -7.916 -5.722 1.00 90.69 90 GLY A N 1
ATOM 647 C CA . GLY A 1 90 ? 14.154 -6.797 -5.919 1.00 90.69 90 GLY A CA 1
ATOM 648 C C . GLY A 1 90 ? 13.551 -5.603 -6.665 1.00 90.69 90 GLY A C 1
ATOM 649 O O . GLY A 1 90 ? 14.195 -4.556 -6.727 1.00 90.69 90 GLY A O 1
ATOM 650 N N . SER A 1 91 ? 12.324 -5.713 -7.183 1.00 90.81 91 SER A N 1
ATOM 651 C CA . SER A 1 91 ? 11.640 -4.591 -7.825 1.00 90.81 91 SER A CA 1
ATOM 652 C C . SER A 1 91 ? 11.279 -3.500 -6.822 1.00 90.81 91 SER A C 1
ATOM 654 O O . SER A 1 91 ? 10.913 -3.767 -5.673 1.00 90.81 91 SER A O 1
ATOM 656 N N . LEU A 1 92 ? 11.344 -2.249 -7.273 1.00 90.81 92 LEU A N 1
ATOM 657 C CA . LEU A 1 92 ? 10.840 -1.114 -6.509 1.00 90.81 92 LEU A CA 1
ATOM 658 C C . LEU A 1 92 ? 9.312 -1.117 -6.519 1.00 90.81 92 LEU A C 1
ATOM 660 O O . LEU A 1 92 ? 8.688 -1.330 -7.555 1.00 90.81 92 LEU A O 1
ATOM 664 N N . LEU A 1 93 ? 8.723 -0.842 -5.362 1.00 92.00 93 LEU A N 1
ATOM 665 C CA . LEU A 1 93 ? 7.288 -0.685 -5.169 1.00 92.00 93 LEU A CA 1
ATOM 666 C C . LEU A 1 93 ? 6.960 0.789 -4.970 1.00 92.00 93 LEU A C 1
ATOM 668 O O . LEU A 1 93 ? 7.662 1.499 -4.243 1.00 92.00 93 LEU A O 1
ATOM 672 N N . SER A 1 94 ? 5.879 1.249 -5.590 1.00 91.88 94 SER A N 1
ATOM 673 C CA . SER A 1 94 ? 5.463 2.647 -5.497 1.00 91.88 94 SER A CA 1
ATOM 674 C C . SER A 1 94 ? 3.958 2.831 -5.606 1.00 91.88 94 SER A C 1
ATOM 676 O O . SER A 1 94 ? 3.247 1.938 -6.072 1.00 91.88 94 SER A O 1
ATOM 678 N N . MET A 1 95 ? 3.510 4.028 -5.236 1.00 91.50 95 MET A N 1
ATOM 679 C CA . MET A 1 95 ? 2.151 4.513 -5.481 1.00 91.50 95 MET A CA 1
ATOM 680 C C . MET A 1 95 ? 1.998 5.232 -6.829 1.00 91.50 95 MET A C 1
ATOM 682 O O . MET A 1 95 ? 0.896 5.660 -7.169 1.00 91.50 95 MET A O 1
ATOM 686 N N . LYS A 1 96 ? 3.077 5.364 -7.615 1.00 89.06 96 LYS A N 1
ATOM 687 C CA . LYS A 1 96 ? 3.022 5.987 -8.941 1.00 89.06 96 LYS A CA 1
ATOM 688 C C . LYS A 1 96 ? 2.150 5.149 -9.876 1.00 89.06 96 LYS A C 1
ATOM 690 O O . LYS A 1 96 ? 2.447 3.973 -10.080 1.00 89.06 96 LYS A O 1
ATOM 695 N N . GLY A 1 97 ? 1.087 5.739 -10.421 1.00 87.81 97 GLY A N 1
ATOM 696 C CA . GLY A 1 97 ? 0.102 5.034 -11.247 1.00 87.81 97 GLY A CA 1
ATOM 697 C C . GLY A 1 97 ? -0.563 3.839 -10.549 1.00 87.81 97 GLY A C 1
ATOM 698 O O . GLY A 1 97 ? -0.869 2.841 -11.205 1.00 87.81 97 GLY A O 1
ATOM 699 N N . ALA A 1 98 ? -0.706 3.883 -9.218 1.00 90.81 98 ALA A N 1
ATOM 700 C CA . ALA A 1 98 ? -1.343 2.816 -8.450 1.00 90.81 98 ALA A CA 1
ATOM 701 C C . ALA A 1 98 ? -2.778 2.544 -8.925 1.00 90.81 98 ALA A C 1
ATOM 703 O O . ALA A 1 98 ? -3.555 3.467 -9.159 1.00 90.81 98 ALA A O 1
ATOM 704 N N . ASN A 1 99 ? -3.140 1.262 -9.010 1.00 91.56 99 ASN A N 1
ATOM 705 C CA . ASN A 1 99 ? -4.450 0.824 -9.505 1.00 91.56 99 ASN A CA 1
ATOM 706 C C . ASN A 1 99 ? -5.570 0.961 -8.457 1.00 91.56 99 ASN A C 1
ATOM 708 O O . ASN A 1 99 ? -6.750 0.922 -8.797 1.00 91.56 99 ASN A O 1
ATOM 712 N N . ALA A 1 100 ? -5.211 1.096 -7.179 1.00 92.50 100 ALA A N 1
ATOM 713 C CA . ALA A 1 100 ? -6.143 1.308 -6.080 1.00 92.50 100 ALA A CA 1
ATOM 714 C C . ALA A 1 100 ? -5.476 2.112 -4.958 1.00 92.50 100 ALA A C 1
ATOM 716 O O . ALA A 1 100 ? -4.278 1.965 -4.702 1.00 92.50 100 ALA A O 1
ATOM 717 N N . ALA A 1 101 ? -6.260 2.939 -4.264 1.00 92.25 101 ALA A N 1
ATOM 718 C CA . ALA A 1 101 ? -5.773 3.707 -3.124 1.00 92.25 101 ALA A CA 1
ATOM 719 C C . ALA A 1 101 ? -5.258 2.777 -2.014 1.00 92.25 101 ALA A C 1
ATOM 721 O O . ALA A 1 101 ? -5.893 1.781 -1.664 1.00 92.25 101 ALA A O 1
ATOM 722 N N . GLY A 1 102 ? -4.091 3.109 -1.465 1.00 92.62 102 GLY A N 1
ATOM 723 C CA . GLY A 1 102 ? -3.415 2.317 -0.440 1.00 92.62 102 GLY A CA 1
ATOM 724 C C . GLY A 1 102 ? -2.792 1.002 -0.923 1.00 92.62 102 GLY A C 1
ATOM 725 O O . GLY A 1 102 ? -2.212 0.299 -0.097 1.00 92.62 102 GLY A O 1
ATOM 726 N N . CYS A 1 103 ? -2.857 0.679 -2.219 1.00 94.31 103 CYS A N 1
ATOM 727 C CA . CYS A 1 103 ? -2.233 -0.512 -2.793 1.00 94.31 103 CYS A CA 1
ATOM 728 C C . CYS A 1 103 ? -1.096 -0.124 -3.741 1.00 94.31 103 CYS A C 1
ATOM 730 O O . CYS A 1 103 ? -1.313 0.562 -4.738 1.00 94.31 103 CYS A O 1
ATOM 732 N N . CYS A 1 104 ? 0.117 -0.598 -3.465 1.00 93.38 104 CYS A N 1
ATOM 733 C CA . CYS A 1 104 ? 1.265 -0.335 -4.324 1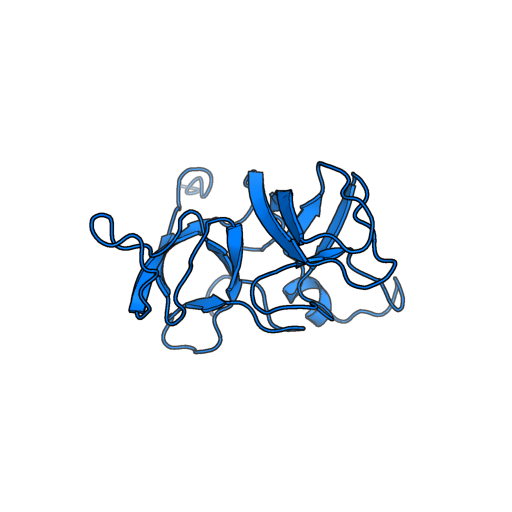.00 93.38 104 CYS A CA 1
ATOM 734 C C . CYS A 1 104 ? 1.288 -1.238 -5.566 1.00 93.38 104 CYS A C 1
ATOM 736 O O . CYS A 1 104 ? 0.599 -2.257 -5.646 1.00 93.38 104 CYS A O 1
ATOM 738 N N . ARG A 1 105 ? 2.163 -0.894 -6.506 1.00 93.00 105 ARG A N 1
ATOM 739 C CA . ARG A 1 105 ? 2.498 -1.693 -7.692 1.00 93.00 105 ARG A CA 1
ATOM 740 C C . ARG A 1 105 ? 4.000 -1.666 -7.945 1.00 93.00 105 ARG A C 1
ATOM 742 O O . ARG A 1 105 ? 4.713 -0.841 -7.362 1.00 93.00 105 ARG A O 1
ATOM 749 N N . GLU A 1 106 ? 4.469 -2.525 -8.846 1.00 91.31 106 GLU A N 1
ATOM 750 C CA . GLU A 1 106 ? 5.820 -2.399 -9.394 1.00 91.31 106 GLU A CA 1
ATOM 751 C C . GLU A 1 106 ? 6.003 -1.009 -10.024 1.00 91.31 106 GLU A C 1
ATOM 753 O O . GLU A 1 106 ? 5.165 -0.517 -10.793 1.00 91.31 106 GLU A O 1
ATOM 758 N N . HIS A 1 107 ? 7.090 -0.346 -9.636 1.00 88.81 107 HIS A N 1
ATOM 759 C CA . HIS A 1 107 ? 7.420 0.988 -10.095 1.00 88.81 107 HIS A CA 1
ATOM 760 C C . HIS A 1 107 ? 7.916 0.926 -11.538 1.00 88.81 107 HIS A C 1
ATOM 762 O O . HIS A 1 107 ? 9.025 0.468 -11.817 1.00 88.81 107 HIS A O 1
ATOM 768 N N . SER A 1 108 ? 7.100 1.430 -12.459 1.00 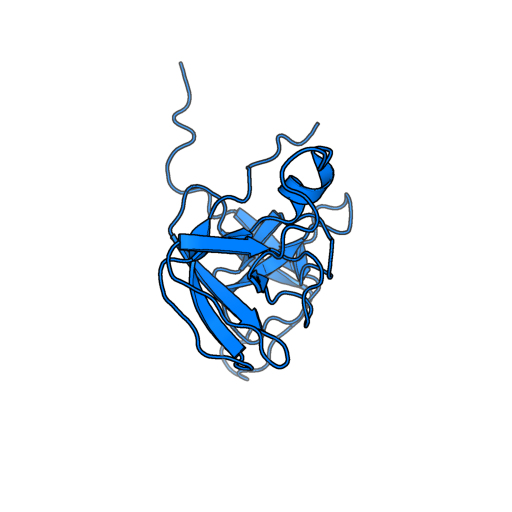79.56 108 SER A N 1
ATOM 769 C CA . SER A 1 108 ? 7.500 1.599 -13.851 1.00 79.56 108 SER A CA 1
ATOM 770 C C . SER A 1 108 ? 8.248 2.919 -14.008 1.00 79.56 108 SER A C 1
ATOM 772 O O . SER A 1 108 ? 7.645 3.996 -14.023 1.00 79.56 108 SER A O 1
ATOM 774 N N . TRP A 1 109 ? 9.570 2.845 -14.149 1.00 70.38 109 TRP A N 1
ATOM 775 C CA . TRP A 1 109 ? 10.381 4.009 -14.493 1.00 70.38 109 TRP A CA 1
ATOM 776 C C . TRP A 1 109 ? 10.066 4.452 -15.920 1.00 70.38 109 TRP A C 1
ATOM 778 O O . TRP A 1 109 ? 10.285 3.706 -16.869 1.00 70.38 109 TRP A O 1
ATOM 788 N N . THR A 1 110 ? 9.596 5.684 -16.091 1.00 58.72 110 THR A N 1
ATOM 789 C CA . THR A 1 110 ? 9.387 6.257 -17.429 1.00 58.72 110 THR A CA 1
ATOM 790 C C . THR A 1 110 ? 10.694 6.767 -18.050 1.00 58.72 110 THR A C 1
ATOM 792 O O . THR A 1 110 ? 10.788 6.830 -19.267 1.00 58.72 110 THR A O 1
ATOM 795 N N . THR A 1 111 ? 11.725 7.057 -17.239 1.00 57.31 111 THR A N 1
ATOM 796 C CA . THR A 1 111 ? 13.102 7.406 -17.661 1.00 57.31 111 THR A CA 1
ATOM 797 C C . THR A 1 111 ? 14.029 7.436 -16.434 1.00 57.31 111 THR A C 1
ATOM 799 O O . THR A 1 111 ? 13.790 8.227 -15.525 1.00 57.31 111 THR A O 1
ATOM 802 N N . TRP A 1 112 ? 15.116 6.651 -16.394 1.00 51.03 112 TRP A N 1
ATOM 803 C CA . TRP A 1 112 ? 16.017 6.556 -15.219 1.00 51.03 112 TRP A CA 1
ATOM 804 C C . TRP A 1 112 ? 16.908 7.797 -14.945 1.00 51.03 112 TRP A C 1
ATOM 806 O O . TRP A 1 112 ? 17.660 7.800 -13.981 1.00 51.03 112 TRP A O 1
ATOM 816 N N . ALA A 1 113 ? 16.858 8.894 -15.708 1.00 45.34 113 ALA A N 1
ATOM 817 C CA . ALA A 1 113 ? 17.871 9.961 -15.557 1.00 45.34 113 ALA A CA 1
ATOM 818 C C . ALA A 1 113 ? 17.361 11.397 -15.345 1.00 45.34 113 ALA A C 1
ATOM 820 O O . ALA A 1 113 ? 18.182 12.299 -15.215 1.00 45.34 113 ALA A O 1
ATOM 821 N N . ALA A 1 114 ? 16.052 11.646 -15.260 1.00 43.78 114 ALA A N 1
ATOM 822 C CA . ALA A 1 114 ? 15.548 13.018 -15.076 1.00 43.78 114 ALA A CA 1
ATOM 823 C C . ALA A 1 114 ? 14.348 13.134 -14.125 1.00 43.78 114 ALA A C 1
ATOM 825 O O . ALA A 1 114 ? 13.679 14.166 -14.092 1.00 43.78 114 ALA A O 1
ATOM 826 N N . GLY A 1 115 ? 14.082 12.092 -13.331 1.00 45.72 115 GLY A N 1
ATOM 827 C CA . GLY A 1 115 ? 13.092 12.138 -12.263 1.00 45.72 115 GLY A CA 1
ATOM 828 C C . GLY A 1 115 ? 13.571 13.083 -11.169 1.00 45.72 115 GLY A C 1
ATOM 829 O O . GLY A 1 115 ? 14.330 12.697 -10.278 1.00 45.72 115 GLY A O 1
ATOM 830 N N . THR A 1 116 ? 13.145 14.339 -11.262 1.00 51.59 116 THR A N 1
ATOM 831 C CA . THR A 1 116 ? 13.129 15.302 -10.161 1.00 51.59 116 THR A CA 1
ATOM 832 C C . THR A 1 116 ? 12.689 14.583 -8.878 1.00 51.59 116 THR A C 1
ATOM 834 O O . THR A 1 116 ? 11.903 13.637 -8.931 1.00 51.59 116 THR A O 1
ATOM 837 N N . GLY A 1 117 ? 13.209 14.972 -7.708 1.00 59.12 117 GLY A N 1
ATOM 838 C CA . GLY A 1 117 ? 13.002 14.270 -6.424 1.00 59.12 117 GLY A CA 1
ATOM 839 C C . GLY A 1 117 ? 11.544 13.984 -6.006 1.00 59.12 117 GLY A C 1
ATOM 840 O O . GLY A 1 117 ? 11.324 13.366 -4.969 1.00 59.12 117 GLY A O 1
ATOM 841 N N . THR A 1 118 ? 10.564 14.404 -6.804 1.00 64.38 118 THR A N 1
ATOM 842 C CA . THR A 1 118 ? 9.130 14.123 -6.756 1.00 64.38 118 THR A CA 1
ATOM 843 C C . THR A 1 118 ? 8.792 12.630 -6.810 1.00 64.38 118 THR A C 1
ATOM 845 O O . THR A 1 118 ? 8.041 12.167 -5.962 1.00 64.38 118 THR A O 1
ATOM 848 N N . GLU A 1 119 ? 9.370 11.835 -7.722 1.00 74.62 119 GLU A N 1
ATOM 849 C CA . GLU A 1 119 ? 8.982 10.411 -7.846 1.00 74.62 119 GLU A CA 1
ATOM 850 C C . GLU A 1 119 ? 9.463 9.567 -6.666 1.00 74.62 119 GLU A C 1
ATOM 852 O O . GLU A 1 119 ? 8.778 8.638 -6.239 1.00 74.62 119 GLU A O 1
ATOM 857 N N . ARG A 1 120 ? 10.595 9.949 -6.059 1.00 76.94 120 ARG A N 1
ATOM 858 C CA . ARG A 1 120 ? 11.124 9.287 -4.858 1.00 76.94 120 ARG A CA 1
ATOM 859 C C . ARG A 1 120 ? 10.150 9.350 -3.683 1.00 76.94 120 ARG A C 1
ATOM 861 O O . ARG A 1 120 ? 10.159 8.452 -2.851 1.00 76.94 120 ARG A O 1
ATOM 868 N N . LYS A 1 121 ? 9.299 10.379 -3.630 1.00 82.06 121 LYS A N 1
ATOM 869 C CA . LYS A 1 121 ? 8.269 10.538 -2.594 1.00 82.06 121 LYS A CA 1
ATOM 870 C C . LYS A 1 121 ? 7.138 9.517 -2.718 1.00 82.06 121 LYS A C 1
ATOM 872 O O . LYS A 1 121 ? 6.435 9.290 -1.743 1.00 82.06 121 LYS A O 1
ATOM 877 N N . THR A 1 122 ? 6.968 8.913 -3.893 1.00 87.62 122 THR A N 1
ATOM 878 C CA . THR A 1 122 ? 5.935 7.898 -4.157 1.00 87.62 122 THR A CA 1
ATOM 879 C C . THR A 1 122 ? 6.426 6.473 -3.877 1.00 87.62 122 THR A C 1
ATOM 881 O O . THR A 1 122 ? 5.648 5.521 -3.963 1.00 87.62 122 THR A O 1
ATOM 884 N N . LEU A 1 123 ? 7.722 6.301 -3.583 1.00 89.25 123 LEU A N 1
ATOM 885 C CA . LEU A 1 123 ? 8.326 4.996 -3.336 1.00 89.25 123 LEU A CA 1
ATOM 886 C C . LEU A 1 123 ? 7.913 4.461 -1.967 1.00 89.25 123 LEU A C 1
ATOM 888 O O . LEU A 1 123 ? 7.986 5.159 -0.958 1.00 89.25 123 LEU A O 1
ATOM 892 N N . VAL A 1 124 ? 7.538 3.186 -1.950 1.00 90.44 124 VAL A N 1
ATOM 893 C CA . VAL A 1 124 ? 7.143 2.462 -0.741 1.00 90.44 124 VAL A CA 1
ATOM 894 C C . VAL A 1 124 ? 8.301 1.604 -0.238 1.00 90.44 124 VAL A C 1
ATOM 896 O O . VAL A 1 124 ? 8.676 1.648 0.935 1.00 90.44 124 VAL A O 1
ATOM 899 N N . GLY A 1 125 ? 8.918 0.827 -1.128 1.00 91.31 125 GLY A N 1
ATOM 900 C CA . GLY A 1 125 ? 9.931 -0.139 -0.724 1.00 91.31 125 GLY A CA 1
ATOM 901 C C . GLY A 1 125 ? 10.504 -0.972 -1.860 1.00 91.31 125 GLY A C 1
ATOM 902 O O . GLY A 1 125 ? 10.262 -0.694 -3.030 1.00 91.31 125 GLY A O 1
ATOM 903 N N . ILE A 1 126 ? 11.262 -2.003 -1.493 1.00 91.25 126 ILE A N 1
ATOM 904 C CA . ILE A 1 126 ? 11.827 -3.010 -2.403 1.00 91.25 126 ILE A CA 1
ATOM 905 C C . ILE A 1 126 ? 11.174 -4.356 -2.103 1.00 91.25 126 ILE A C 1
ATOM 907 O O . ILE A 1 126 ? 11.224 -4.820 -0.960 1.00 91.25 126 ILE A O 1
ATOM 911 N N . ALA A 1 127 ? 10.573 -4.985 -3.110 1.00 94.06 127 ALA A N 1
ATOM 912 C CA . ALA A 1 127 ? 9.919 -6.280 -2.984 1.00 94.06 127 ALA A CA 1
ATOM 913 C C . ALA A 1 127 ? 10.921 -7.391 -2.631 1.00 94.06 127 ALA A C 1
ATOM 915 O O . ALA A 1 127 ? 11.994 -7.499 -3.221 1.00 94.06 127 ALA A O 1
ATOM 916 N N . LEU A 1 128 ? 10.551 -8.248 -1.682 1.00 93.81 128 LEU A N 1
ATOM 917 C CA . LEU A 1 128 ? 11.316 -9.434 -1.279 1.00 93.81 128 LEU A CA 1
ATOM 918 C C . LEU A 1 128 ? 10.693 -10.738 -1.782 1.00 93.81 128 LEU A C 1
ATOM 920 O O . LEU A 1 128 ? 11.253 -11.811 -1.580 1.00 93.81 128 LEU A O 1
ATOM 924 N N . GLU A 1 129 ? 9.537 -10.645 -2.430 1.00 93.69 129 GLU A N 1
ATOM 925 C CA . GLU A 1 129 ? 8.783 -11.763 -2.979 1.00 93.69 129 GLU A CA 1
ATOM 926 C C . GLU A 1 129 ? 8.243 -11.374 -4.352 1.00 93.69 129 GLU A C 1
ATOM 928 O O . GLU A 1 129 ? 7.851 -10.226 -4.564 1.00 93.69 129 GLU A O 1
ATOM 933 N N . ALA A 1 130 ? 8.186 -12.339 -5.269 1.00 93.56 130 ALA A N 1
ATOM 934 C CA . ALA A 1 130 ? 7.521 -12.151 -6.548 1.00 93.56 130 ALA A CA 1
ATOM 935 C C . ALA A 1 130 ? 6.002 -12.324 -6.404 1.00 93.56 130 ALA A C 1
ATOM 937 O O . ALA A 1 130 ? 5.530 -13.115 -5.580 1.00 93.56 130 ALA A O 1
ATOM 938 N N . LYS A 1 131 ? 5.235 -11.616 -7.234 1.00 94.81 131 LYS A N 1
ATOM 939 C CA . LYS A 1 131 ? 3.784 -11.785 -7.381 1.00 94.81 131 LYS A CA 1
ATOM 940 C C . LYS A 1 131 ? 3.432 -11.905 -8.860 1.00 94.81 131 LYS A C 1
ATOM 942 O O . LYS A 1 131 ? 4.039 -11.252 -9.711 1.00 94.81 131 LYS A O 1
ATOM 947 N N . ALA A 1 132 ? 2.468 -12.778 -9.139 1.00 91.38 132 ALA A N 1
ATOM 948 C CA . ALA A 1 132 ? 1.992 -13.051 -10.486 1.00 91.38 132 ALA A CA 1
ATOM 949 C C . ALA A 1 132 ? 1.274 -11.834 -11.094 1.00 91.38 132 ALA A C 1
ATOM 951 O O . ALA A 1 132 ? 1.054 -10.816 -10.434 1.00 91.38 132 ALA A O 1
ATOM 952 N N . GLN A 1 133 ? 0.932 -11.947 -12.377 1.00 92.00 133 GLN A N 1
ATOM 953 C CA . GLN A 1 133 ? 0.222 -10.890 -13.084 1.00 92.00 133 GLN A CA 1
ATOM 954 C C . GLN A 1 133 ? -1.219 -10.752 -12.612 1.00 92.00 133 GLN A C 1
ATOM 956 O O . GLN A 1 133 ? -1.884 -11.759 -12.377 1.00 92.00 133 GLN A O 1
ATOM 961 N N . SER A 1 134 ? -1.710 -9.511 -12.560 1.00 88.94 134 SER A N 1
ATOM 962 C CA . SER A 1 134 ? -3.141 -9.219 -12.375 1.00 88.94 134 SER A CA 1
ATOM 963 C C . SER A 1 134 ? -3.725 -9.782 -11.079 1.00 88.94 134 SER A C 1
ATOM 965 O O . SER A 1 134 ? -4.874 -10.222 -11.031 1.00 88.94 134 SER A O 1
ATOM 967 N N . THR A 1 135 ? -2.911 -9.780 -10.024 1.00 92.00 135 THR A N 1
ATOM 968 C CA . THR A 1 135 ? -3.305 -10.190 -8.679 1.00 92.00 135 THR A CA 1
ATOM 969 C C . THR A 1 135 ? -3.247 -9.022 -7.701 1.00 92.00 135 THR A C 1
ATOM 971 O O . THR A 1 135 ? -2.566 -8.015 -7.914 1.00 92.00 135 THR A O 1
ATOM 974 N N . SER A 1 136 ? -3.941 -9.192 -6.581 1.00 93.44 136 SER A N 1
ATOM 975 C CA . SER A 1 136 ? -3.887 -8.304 -5.423 1.00 93.44 136 SER A CA 1
ATOM 976 C C . SER A 1 136 ? -3.643 -9.105 -4.147 1.00 93.44 136 SER A C 1
ATOM 978 O O . SER A 1 136 ? -3.934 -10.301 -4.087 1.00 93.44 136 SER A O 1
ATOM 980 N N . GLY A 1 137 ? -3.121 -8.455 -3.112 1.00 93.75 137 GLY A N 1
ATOM 981 C CA . GLY A 1 137 ? -2.915 -9.060 -1.798 1.00 93.75 137 GLY A CA 1
ATOM 982 C C . GLY A 1 137 ? -1.726 -8.445 -1.077 1.00 93.75 137 GLY A C 1
ATOM 983 O O . GLY A 1 137 ? -1.412 -7.280 -1.281 1.00 93.75 137 GLY A O 1
ATOM 984 N N . LEU A 1 138 ? -1.022 -9.240 -0.271 1.00 94.56 138 LEU A N 1
ATOM 985 C CA . LEU A 1 138 ? 0.157 -8.782 0.463 1.00 94.56 138 LEU A CA 1
ATOM 986 C C . LEU A 1 138 ? 1.462 -9.194 -0.227 1.00 94.56 138 LEU A C 1
ATOM 988 O O . LEU A 1 138 ? 1.614 -10.330 -0.695 1.00 94.56 138 LEU A O 1
ATOM 992 N N . VAL A 1 139 ? 2.422 -8.272 -0.253 1.00 94.50 139 VAL A N 1
ATOM 993 C CA . VAL A 1 139 ? 3.809 -8.501 -0.662 1.00 94.50 139 VAL A CA 1
ATOM 994 C C . VAL A 1 139 ? 4.751 -8.081 0.457 1.00 94.50 139 VAL A C 1
ATOM 996 O O . VAL A 1 139 ? 4.603 -7.014 1.051 1.00 94.50 139 VAL A O 1
ATOM 999 N N . LYS A 1 140 ? 5.734 -8.929 0.756 1.00 94.25 140 LYS A N 1
ATOM 1000 C CA . LYS A 1 140 ? 6.785 -8.593 1.710 1.00 94.25 140 LYS A CA 1
ATOM 1001 C C . LYS A 1 140 ? 7.787 -7.644 1.059 1.00 94.25 140 LYS A C 1
ATOM 1003 O O . LYS A 1 140 ? 8.293 -7.937 -0.025 1.00 94.25 140 LYS A O 1
ATOM 1008 N N . CYS A 1 141 ? 8.125 -6.544 1.724 1.00 91.38 141 CYS A N 1
ATOM 1009 C CA . CYS A 1 141 ? 9.118 -5.598 1.218 1.00 91.38 141 CYS A CA 1
ATOM 1010 C C . CYS A 1 141 ? 10.000 -4.996 2.320 1.00 91.38 141 CYS A C 1
ATOM 1012 O O . CYS A 1 141 ? 9.645 -4.994 3.503 1.00 91.38 141 CYS A O 1
ATOM 1014 N N . ILE A 1 142 ? 11.142 -4.441 1.913 1.00 91.75 142 ILE A N 1
ATOM 1015 C CA . ILE A 1 142 ? 11.943 -3.521 2.732 1.00 91.75 142 ILE A CA 1
ATOM 1016 C C . ILE A 1 142 ? 11.412 -2.115 2.491 1.00 91.75 142 ILE A C 1
ATOM 1018 O O . ILE A 1 142 ? 11.445 -1.643 1.356 1.00 91.75 142 ILE A O 1
ATOM 1022 N N . LEU A 1 143 ? 10.929 -1.449 3.538 1.00 89.31 143 LEU A N 1
ATOM 1023 C CA . LEU A 1 143 ? 10.425 -0.085 3.423 1.00 89.31 143 LEU A CA 1
ATOM 1024 C C . LEU A 1 143 ? 11.562 0.887 3.106 1.00 89.31 143 LEU A C 1
ATOM 1026 O O . LEU A 1 143 ? 12.595 0.891 3.777 1.00 89.31 143 LEU A O 1
ATOM 1030 N N . LEU A 1 144 ? 11.323 1.736 2.108 1.00 84.25 144 LEU A N 1
ATOM 1031 C CA . LEU A 1 144 ? 12.183 2.857 1.731 1.00 84.25 144 LEU A CA 1
ATOM 1032 C C . LEU A 1 144 ? 11.570 4.212 2.105 1.00 84.25 144 LEU A C 1
ATOM 1034 O O . LEU A 1 144 ? 12.272 5.214 1.998 1.00 84.25 144 LEU A O 1
ATOM 1038 N N . CYS A 1 145 ? 10.303 4.249 2.545 1.00 69.94 145 CYS A N 1
ATOM 1039 C CA . CYS A 1 145 ? 9.589 5.473 2.923 1.00 69.94 145 CYS A CA 1
ATOM 1040 C C . CYS A 1 145 ? 10.410 6.291 3.937 1.00 69.94 145 CYS A C 1
ATOM 1042 O O . CYS A 1 145 ? 10.516 5.873 5.097 1.00 69.94 145 CYS A O 1
ATOM 1044 N N . PRO A 1 146 ? 11.004 7.429 3.536 1.00 56.72 146 PRO A N 1
ATOM 1045 C CA . PRO A 1 146 ? 11.867 8.191 4.422 1.00 56.72 146 PRO A CA 1
ATOM 1046 C C . PRO A 1 146 ? 11.053 8.799 5.566 1.00 56.72 146 PRO A C 1
ATOM 1048 O O . PRO A 1 146 ? 9.937 9.280 5.370 1.00 56.72 146 PRO A O 1
ATOM 1051 N N . SER A 1 147 ? 11.640 8.853 6.764 1.00 49.69 147 SER A N 1
ATOM 1052 C CA . SER A 1 147 ? 11.191 9.779 7.800 1.00 49.69 147 SER A CA 1
ATOM 1053 C C . SER A 1 147 ? 11.487 11.196 7.304 1.00 49.69 147 SER A C 1
ATOM 1055 O O . SER A 1 147 ? 12.608 11.685 7.464 1.00 49.69 147 SER A O 1
ATOM 1057 N N . PHE A 1 148 ? 10.540 11.850 6.635 1.00 48.22 148 PHE A N 1
ATOM 1058 C CA . PHE A 1 148 ? 10.719 13.268 6.348 1.00 48.22 148 PHE A CA 1
ATOM 1059 C C . PHE A 1 148 ? 10.780 14.018 7.688 1.00 48.22 148 PHE A C 1
ATOM 1061 O O . PHE A 1 148 ? 9.893 13.820 8.524 1.00 48.22 148 PHE A O 1
ATOM 1068 N N . PRO A 1 149 ? 11.807 14.850 7.937 1.00 40.62 149 PRO A N 1
ATOM 1069 C CA . PRO A 1 149 ? 11.703 15.832 8.998 1.00 40.62 149 PRO A CA 1
ATOM 1070 C C . PRO A 1 149 ? 10.550 16.759 8.612 1.00 40.62 149 PRO A C 1
ATOM 1072 O O . PRO A 1 149 ? 10.550 17.320 7.515 1.00 40.62 149 PRO A O 1
ATOM 1075 N N . MET A 1 150 ? 9.549 16.868 9.484 1.00 39.31 150 MET A N 1
ATOM 1076 C CA . MET A 1 150 ? 8.612 17.986 9.424 1.00 39.31 150 MET A CA 1
ATOM 1077 C C . MET A 1 150 ? 9.471 19.257 9.481 1.00 39.31 150 MET A C 1
ATOM 1079 O O . MET A 1 150 ? 10.245 19.411 10.429 1.00 39.31 150 MET A O 1
ATOM 1083 N N . GLN A 1 151 ? 9.435 20.066 8.420 1.00 33.34 151 GLN A N 1
ATOM 1084 C CA . GLN A 1 151 ? 9.918 21.446 8.477 1.00 33.34 151 GLN A CA 1
ATOM 1085 C C . GLN A 1 151 ? 8.896 22.287 9.230 1.00 33.34 151 GLN A C 1
ATOM 1087 O O . GLN A 1 151 ? 7.687 22.029 9.026 1.00 33.34 151 GLN A O 1
#

Secondary structure (DSSP, 8-state):
------S---EEEEESS--SSS--EEE--STT--BEEPPTTPPEEEEESS--B-TTT--B-SSEEEEEE-SS-EEEEEEE--TT--B-TT-EEESTT-SBTTBBEE---S-TT---TTGGGGEEEEESS-B-TT-EEEEEEEE----PPP-

pLDDT: mean 81.78, std 16.5, range [33.34, 95.81]

Sequence (151 aa):
MSEVRGADSNESRECSDALDAEGYVLGMPDANGIVAKCAADAQVYGVAQKSTKHPITGTAEADKEVGVLRAPKFAMVQYNNGVGETISVGSLLSMKGANAAGCCREHSWTTWAAGTGTERKTLVGIALEAKAQSTSGLVKCILLCPSFPMQ

Solvent-accessible surface area (backbone atoms only — not comparable to full-atom values): 8019 Å² total; per-residue (Å²): 136,82,79,79,90,77,78,83,77,65,44,72,36,43,19,67,44,54,27,81,48,51,10,34,30,24,12,56,90,46,94,85,62,43,30,32,59,20,46,58,62,33,54,45,50,30,26,28,67,46,44,38,42,40,91,87,77,67,49,45,37,51,71,34,73,34,41,30,44,50,39,88,37,78,44,58,32,26,32,30,32,50,89,82,30,53,34,48,61,68,35,46,28,12,22,56,82,25,75,43,67,14,19,27,24,55,54,79,76,91,56,98,84,74,74,55,78,67,61,66,36,15,30,44,24,33,27,72,44,65,46,66,58,54,43,69,50,76,40,45,24,44,33,59,16,63,80,72,76,85,127